Protein AF-A0AA50DNA5-F1 (afdb_monomer)

Foldseek 3Di:
DPPFAKAALVLFPDDLVSVVLVVPFDQPAAHPPPRDRHGIDTLLVVLVLLVLLCVVWKDQDPDDPCSQVDAAAQLVVQCVNRVHDSVSSVVSLVSNQVPPADPVRPGGPHDRSTGIDTPPVPVPDPRCSCVVVVVPD

Sequence (137 aa):
MNEDKYICHTCVGEEYIRNHIREKGKANRNCSYCNKRKKNVVLDEIAGMLHKMFMEHYEQPEDGPFYYDSGEPAEFIIQDELHVDEEPAKDLLNVMIDIYNDHYGTEIIYDESFHFTKSKRTVNSMGYAWEKMEESH

Organism: NCBI:txid3062598

pLDDT: mean 81.57, std 16.65, range [38.28, 96.88]

Mean predicted aligned error: 7.69 Å

Nearest PDB structures (foldseek):
  3w6k-assembly1_C  TM=5.460E-01  e=7.431E-01  Geobacillus stearothermophilus
  3w6k-assembly2_E  TM=5.417E-01  e=1.152E+00  Geobacillus stearothermophilus
  3w6j-assembly2_E  TM=3.981E-01  e=3.341E+00  Geobacillus stearothermophilus
  4zzl-assembly1_A  TM=3.143E-01  e=9.102E+00  Pseudomonas aeruginosa
  2nyx-assembly2_D  TM=3.605E-01  e=8.030E+00  Mycobacterium tuberculosis H37Rv

Solvent-accessible surface area (backbone atoms only — not comparable to full-atom values): 7926 Å² total; per-residue (Å²): 131,82,75,91,47,28,51,26,39,80,59,35,60,31,63,70,63,21,47,50,22,63,72,75,26,48,62,87,50,56,16,69,79,81,64,45,74,39,36,21,38,53,45,66,66,54,30,56,54,48,50,52,40,41,74,75,40,38,37,66,65,70,95,50,104,57,46,92,81,49,60,43,40,59,46,58,50,43,20,63,70,33,44,34,56,68,68,64,19,49,52,35,48,51,49,36,33,70,73,66,25,44,93,84,69,84,47,77,79,60,54,92,86,43,38,36,30,76,34,83,89,54,77,88,50,103,69,47,79,57,56,63,64,66,72,74,115

Secondary structure (DSSP, 8-state):
-----EEETTT---HHHHHHHHHH-BSSS--TTT---SSEEEHHHHHHHHHHHHHHHEEPPPS-TTGGGSSEEHHHHHHHHHT--HHHHHHHHHHH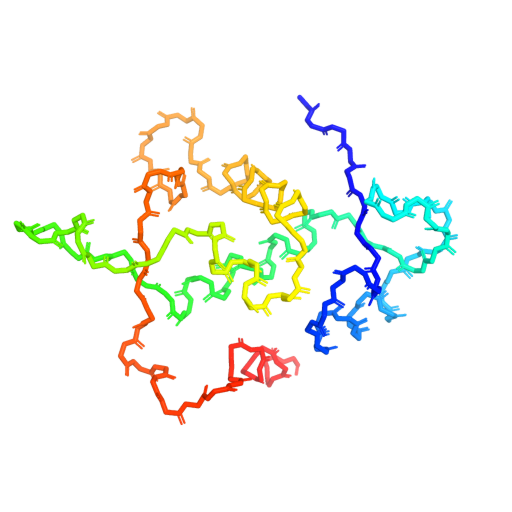HHHHS-TTSS-----TT-EEEE-TTSTT-TTHHHHHHHTT-

Structure (mmCIF, N/CA/C/O backbone):
data_AF-A0AA50DNA5-F1
#
_entry.id   AF-A0AA50DNA5-F1
#
loop_
_atom_site.group_PDB
_atom_site.id
_atom_site.type_symbol
_atom_site.label_atom_id
_atom_site.label_alt_id
_atom_site.label_comp_id
_atom_site.label_asym_id
_atom_site.label_entity_id
_atom_site.label_seq_id
_atom_site.pdbx_PDB_ins_code
_atom_site.Cartn_x
_atom_site.Cartn_y
_atom_site.Cartn_z
_atom_site.occupancy
_atom_site.B_iso_or_equiv
_atom_site.auth_seq_id
_atom_site.auth_comp_id
_atom_site.auth_asym_id
_atom_site.auth_atom_id
_atom_site.pdbx_PDB_model_num
ATOM 1 N N . MET A 1 1 ? -13.611 11.802 -6.266 1.00 44.03 1 MET A N 1
ATOM 2 C CA . MET A 1 1 ? -13.157 11.9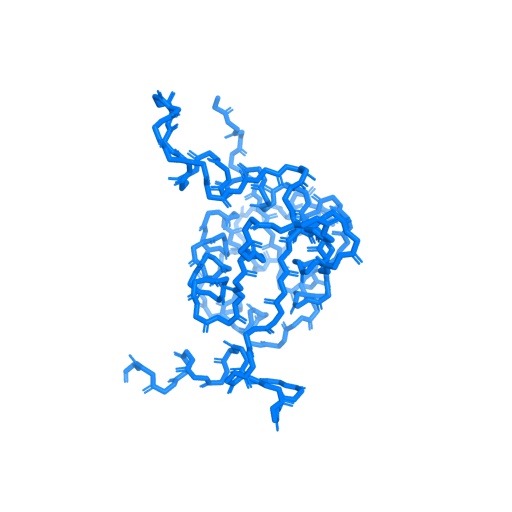70 -4.872 1.00 44.03 1 MET A CA 1
ATOM 3 C C . MET A 1 1 ? -13.299 10.610 -4.231 1.00 44.03 1 MET A C 1
ATOM 5 O O . MET A 1 1 ? -14.425 10.216 -3.952 1.00 44.03 1 MET A O 1
ATOM 9 N N . ASN A 1 2 ? -12.205 9.857 -4.143 1.00 54.59 2 ASN A N 1
ATOM 10 C CA . ASN A 1 2 ? -12.204 8.608 -3.393 1.00 54.59 2 ASN A CA 1
ATOM 11 C C . ASN A 1 2 ? -12.496 8.955 -1.926 1.00 54.59 2 ASN A C 1
ATOM 13 O O . ASN A 1 2 ? -11.910 9.891 -1.389 1.00 54.59 2 ASN A O 1
ATOM 17 N N . GLU A 1 3 ? -13.493 8.308 -1.323 1.00 68.88 3 GLU A N 1
ATOM 18 C CA . GLU A 1 3 ? -13.772 8.478 0.105 1.00 68.88 3 GLU A CA 1
ATOM 19 C C . GLU A 1 3 ? -12.513 8.122 0.902 1.00 68.88 3 GLU A C 1
ATOM 21 O O . GLU A 1 3 ? -11.862 7.128 0.581 1.00 68.88 3 GLU A O 1
ATOM 26 N N . ASP A 1 4 ? -12.179 8.904 1.936 1.00 83.81 4 ASP A N 1
ATOM 27 C CA . ASP A 1 4 ? -11.023 8.625 2.794 1.00 83.81 4 ASP A CA 1
ATOM 28 C C . ASP A 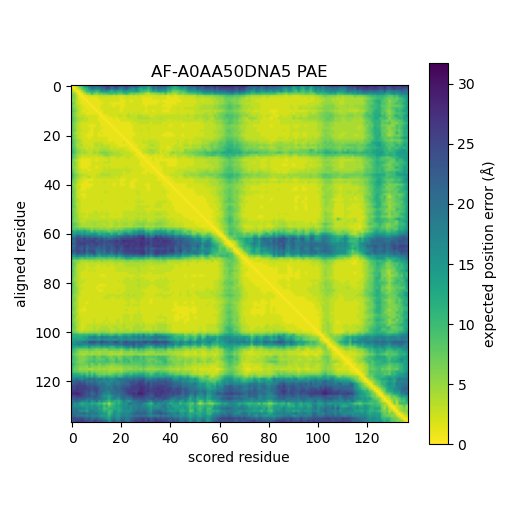1 4 ? -11.142 7.207 3.379 1.00 83.81 4 ASP A C 1
ATOM 30 O O . ASP A 1 4 ? -11.911 6.960 4.319 1.00 83.81 4 ASP A O 1
ATOM 34 N N . LYS A 1 5 ? -10.380 6.260 2.827 1.00 93.44 5 LYS A N 1
ATOM 35 C CA . LYS A 1 5 ? -10.284 4.894 3.341 1.00 93.44 5 LYS A CA 1
ATOM 36 C C . LYS A 1 5 ? -9.218 4.825 4.431 1.00 93.44 5 LYS A C 1
ATOM 38 O O . LYS A 1 5 ? -8.216 5.540 4.401 1.00 93.44 5 LYS A O 1
ATOM 43 N N . TYR A 1 6 ? -9.445 3.955 5.413 1.00 95.25 6 TYR A N 1
ATOM 44 C CA . TYR A 1 6 ? -8.587 3.825 6.589 1.00 95.25 6 TYR A CA 1
ATOM 45 C C . TYR A 1 6 ? -8.096 2.395 6.766 1.00 95.25 6 TYR A C 1
ATOM 47 O O . TYR A 1 6 ? -8.897 1.458 6.828 1.00 95.25 6 TYR A O 1
ATOM 55 N N . ILE A 1 7 ? -6.788 2.233 6.962 1.00 95.81 7 ILE A N 1
ATOM 56 C CA . ILE A 1 7 ? -6.155 0.938 7.226 1.00 95.81 7 ILE A CA 1
ATOM 57 C C . ILE A 1 7 ? -5.611 0.875 8.651 1.00 95.81 7 ILE A C 1
ATOM 59 O O . ILE A 1 7 ? -5.014 1.819 9.171 1.00 95.81 7 ILE A O 1
ATOM 63 N N . CYS A 1 8 ? -5.858 -0.245 9.330 1.00 96.88 8 CYS A N 1
ATOM 64 C CA . CYS A 1 8 ? -5.418 -0.447 10.706 1.00 96.88 8 CYS A CA 1
ATOM 65 C C . CYS A 1 8 ? -4.154 -1.297 10.802 1.00 96.88 8 CYS A C 1
ATOM 67 O O . CYS A 1 8 ? -3.888 -2.149 9.957 1.00 96.88 8 CYS A O 1
ATOM 69 N N . HIS A 1 9 ? -3.462 -1.166 11.931 1.00 94.69 9 HIS A N 1
ATOM 70 C CA . HIS A 1 9 ? -2.205 -1.864 12.212 1.00 94.69 9 HIS A CA 1
ATOM 71 C C . HIS A 1 9 ? -2.292 -3.408 12.204 1.00 94.69 9 HIS A C 1
ATOM 73 O O . HIS A 1 9 ? -1.272 -4.077 12.318 1.00 94.69 9 HIS A O 1
ATOM 79 N N . THR A 1 10 ? -3.491 -4.006 12.177 1.00 94.81 10 THR A N 1
ATOM 80 C CA . THR A 1 10 ? -3.643 -5.472 12.058 1.00 94.81 10 THR A CA 1
ATOM 81 C C . THR A 1 10 ? -3.952 -5.950 10.652 1.00 94.81 10 THR A C 1
ATOM 83 O O . THR A 1 10 ? -3.859 -7.144 10.424 1.00 94.81 10 THR A O 1
ATOM 86 N N . CYS A 1 11 ? -4.405 -5.058 9.770 1.00 95.19 11 CYS A N 1
ATOM 87 C CA . CYS A 1 11 ? -4.578 -5.386 8.356 1.00 95.19 11 CYS A CA 1
ATOM 88 C C . CYS A 1 11 ? -3.235 -5.350 7.625 1.00 95.19 11 CYS A C 1
ATOM 90 O O . CYS A 1 11 ? -3.097 -6.017 6.617 1.00 95.19 11 CYS A O 1
ATOM 92 N N . VAL A 1 12 ? -2.265 -4.602 8.159 1.00 93.25 12 VAL A N 1
ATOM 93 C CA . VAL A 1 12 ? -0.884 -4.583 7.678 1.00 93.25 12 VAL A CA 1
ATOM 94 C C . VAL A 1 12 ? -0.061 -5.611 8.445 1.00 93.25 12 VAL A C 1
ATOM 96 O O . VAL A 1 12 ? -0.065 -5.623 9.688 1.00 93.25 12 VAL A O 1
ATOM 99 N N . GLY A 1 13 ? 0.597 -6.505 7.711 1.00 90.44 13 GLY A N 1
ATOM 100 C CA . GLY A 1 13 ? 1.457 -7.551 8.252 1.00 90.44 13 GLY A CA 1
ATOM 101 C C . GLY A 1 13 ? 2.876 -7.068 8.552 1.00 90.44 13 GLY A C 1
ATOM 102 O O . GLY A 1 13 ? 3.439 -7.494 9.562 1.00 90.44 13 GLY A O 1
ATOM 103 N N . GLU A 1 14 ? 3.390 -6.146 7.736 1.00 90.19 14 GLU A N 1
ATOM 104 C CA . GLU A 1 14 ? 4.716 -5.533 7.873 1.00 90.19 14 GLU A CA 1
ATOM 105 C C . GLU A 1 14 ? 4.848 -4.762 9.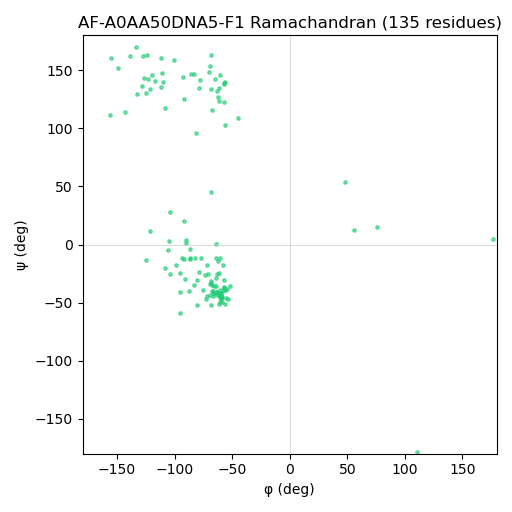211 1.00 90.19 14 GLU A C 1
ATOM 107 O O . GLU A 1 14 ? 3.929 -4.059 9.648 1.00 90.19 14 GLU A O 1
ATOM 112 N N . GLU A 1 15 ? 5.974 -4.964 9.907 1.00 89.75 15 GLU A N 1
ATOM 113 C CA 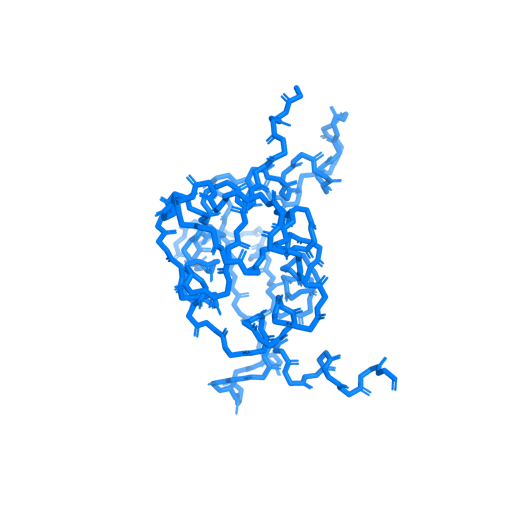. GLU A 1 15 ? 6.231 -4.482 11.264 1.00 89.75 15 GLU A CA 1
ATOM 114 C C . GLU A 1 15 ? 6.486 -2.972 11.371 1.00 89.75 15 GLU A C 1
ATOM 116 O O . GLU A 1 15 ? 5.876 -2.328 12.232 1.00 89.75 15 GLU A O 1
ATOM 121 N N . TYR A 1 16 ? 7.339 -2.407 10.520 1.00 87.69 16 TYR A N 1
ATOM 122 C CA . TYR A 1 16 ? 7.614 -0.971 10.455 1.00 87.69 16 TYR A CA 1
ATOM 123 C C . TYR A 1 16 ? 6.329 -0.163 10.239 1.00 87.69 16 TYR A C 1
ATOM 125 O O . TYR A 1 16 ? 5.989 0.720 11.035 1.00 87.69 16 TYR A O 1
ATOM 133 N N . ILE A 1 17 ? 5.529 -0.527 9.237 1.00 91.38 17 ILE A N 1
ATOM 134 C CA . ILE A 1 17 ? 4.267 0.156 8.928 1.00 91.38 17 ILE A CA 1
ATOM 135 C C . ILE A 1 17 ? 3.255 -0.046 10.053 1.00 91.38 17 ILE A C 1
ATOM 137 O O . ILE A 1 17 ? 2.561 0.887 10.471 1.00 91.38 17 ILE A O 1
ATOM 141 N N . ARG A 1 18 ? 3.186 -1.252 10.618 1.00 93.06 18 ARG A N 1
ATOM 142 C CA . ARG A 1 18 ? 2.344 -1.527 11.786 1.00 93.06 18 ARG A CA 1
ATOM 143 C C . ARG A 1 18 ? 2.726 -0.656 12.983 1.00 93.06 18 ARG A C 1
ATOM 145 O O . ARG A 1 18 ? 1.821 -0.187 13.682 1.00 93.06 18 ARG A O 1
ATOM 152 N N . ASN A 1 19 ? 4.014 -0.453 13.243 1.00 91.88 19 ASN A N 1
ATOM 153 C CA . ASN A 1 19 ? 4.503 0.390 14.334 1.00 91.88 19 ASN A CA 1
ATOM 154 C C . ASN A 1 19 ? 4.203 1.866 14.064 1.00 91.88 19 ASN A C 1
ATOM 156 O O . ASN A 1 19 ? 3.610 2.519 14.925 1.00 91.88 19 ASN A O 1
ATOM 160 N N . HIS A 1 20 ? 4.421 2.344 12.840 1.00 91.75 20 HIS A N 1
ATOM 161 C CA . HIS A 1 20 ? 4.020 3.688 12.417 1.00 91.75 20 HIS A CA 1
ATOM 162 C C . HIS A 1 20 ? 2.516 3.945 12.642 1.00 91.75 20 HIS A C 1
ATOM 164 O O . HIS A 1 20 ? 2.138 4.942 13.264 1.00 91.75 20 HIS A O 1
ATOM 170 N N . ILE A 1 21 ? 1.635 3.004 12.270 1.00 94.69 21 ILE A N 1
ATOM 171 C CA . ILE A 1 21 ? 0.183 3.113 12.531 1.00 94.69 21 ILE A CA 1
ATOM 172 C C . ILE A 1 21 ? -0.128 3.079 14.037 1.00 94.69 21 ILE A C 1
ATOM 174 O O . ILE A 1 21 ? -1.062 3.739 14.503 1.00 94.69 21 ILE A O 1
ATOM 178 N N . ARG A 1 22 ? 0.616 2.309 14.838 1.00 94.12 22 ARG A N 1
ATOM 179 C CA . ARG A 1 22 ? 0.435 2.282 16.301 1.00 94.12 22 ARG A CA 1
ATOM 180 C C . ARG A 1 22 ? 0.840 3.598 16.951 1.00 94.12 22 ARG A C 1
ATOM 182 O O . ARG A 1 22 ? 0.205 3.986 17.935 1.00 94.12 22 ARG A O 1
ATOM 189 N N . GLU A 1 23 ? 1.858 4.264 16.436 1.00 93.56 23 GLU A N 1
ATOM 190 C CA . GLU A 1 23 ? 2.367 5.518 16.983 1.00 93.56 23 GLU A CA 1
ATOM 191 C C . GLU A 1 23 ? 1.517 6.712 16.554 1.00 93.56 23 GLU A C 1
ATOM 193 O O . GLU A 1 23 ? 1.029 7.453 17.410 1.00 93.56 23 GLU A O 1
ATOM 198 N N . LYS A 1 24 ? 1.275 6.860 15.247 1.00 92.75 24 LYS A N 1
ATOM 199 C CA . LYS A 1 24 ? 0.618 8.040 14.662 1.00 92.75 24 LYS A CA 1
ATOM 200 C C . LYS A 1 24 ? -0.888 7.873 14.458 1.00 92.75 24 LYS A C 1
ATOM 202 O O . LYS A 1 24 ? -1.631 8.857 14.460 1.00 92.75 24 LYS A O 1
ATOM 207 N N . GLY A 1 25 ? -1.359 6.634 14.326 1.00 92.62 25 GLY A N 1
ATOM 208 C CA . GLY A 1 25 ? -2.753 6.331 14.022 1.00 92.62 25 GLY A CA 1
ATOM 209 C C . GLY A 1 25 ? -3.730 6.643 15.157 1.00 92.62 25 GLY A C 1
ATOM 210 O O . GLY A 1 25 ? -3.415 6.591 16.352 1.00 92.62 25 GLY A O 1
ATOM 211 N N . LYS A 1 26 ? -4.982 6.916 14.777 1.00 93.38 26 LYS A N 1
ATOM 212 C CA . LYS A 1 26 ? -6.087 7.245 15.692 1.00 93.38 26 LYS A CA 1
ATOM 213 C C . LYS A 1 26 ? -7.112 6.112 15.713 1.00 93.38 26 LYS A C 1
ATOM 215 O O . LYS A 1 26 ? -7.321 5.424 14.724 1.00 93.38 26 LYS A O 1
ATOM 220 N N . ALA A 1 27 ? -7.759 5.896 16.859 1.00 92.31 27 ALA A N 1
ATOM 221 C CA . ALA A 1 27 ? -8.781 4.852 17.042 1.00 92.31 27 ALA A CA 1
ATOM 222 C C . ALA A 1 27 ? -10.217 5.419 17.061 1.00 92.31 27 ALA A C 1
ATOM 224 O O . ALA A 1 27 ? -11.102 4.878 17.727 1.00 92.31 27 ALA A O 1
ATOM 225 N N . ASN A 1 28 ? -10.434 6.547 16.379 1.00 91.50 28 ASN A N 1
ATOM 226 C CA . ASN A 1 28 ? -11.716 7.258 16.314 1.00 91.50 28 ASN A CA 1
ATOM 227 C C . ASN A 1 28 ? -12.599 6.833 15.127 1.00 91.50 28 ASN A C 1
ATOM 229 O O . ASN A 1 28 ? -13.778 7.173 15.116 1.00 91.50 28 ASN A O 1
ATOM 233 N N . ARG A 1 29 ? -12.050 6.095 14.157 1.00 90.94 29 ARG A N 1
ATOM 234 C CA . ARG A 1 29 ? -12.758 5.560 12.983 1.00 90.94 29 ARG A CA 1
ATOM 235 C C . ARG A 1 29 ? -12.604 4.040 12.901 1.00 90.94 29 ARG A C 1
ATOM 237 O O . ARG A 1 29 ? -11.731 3.470 13.561 1.00 90.94 29 ARG A O 1
ATOM 244 N N . ASN A 1 30 ? -13.458 3.387 12.117 1.00 95.00 30 ASN A N 1
ATOM 245 C CA . ASN A 1 30 ? -13.321 1.964 11.808 1.00 95.00 30 ASN A CA 1
ATOM 246 C C . ASN A 1 30 ? -12.330 1.774 10.655 1.00 95.00 30 ASN A C 1
ATOM 248 O O . ASN A 1 30 ? -12.259 2.612 9.763 1.00 95.00 30 ASN A O 1
ATOM 252 N N . CYS A 1 31 ? -11.588 0.666 10.677 1.00 95.62 31 CYS A N 1
ATOM 253 C CA . CYS A 1 31 ? -10.827 0.220 9.511 1.00 95.62 31 CYS A CA 1
ATOM 254 C C . CYS A 1 31 ? -11.791 -0.100 8.364 1.00 95.62 31 CYS A C 1
ATOM 256 O O . CYS A 1 31 ? -12.740 -0.851 8.596 1.00 95.62 31 CYS A O 1
ATOM 258 N N . SER A 1 32 ? -11.521 0.391 7.157 1.00 95.62 32 SER A N 1
ATOM 259 C CA . SER A 1 32 ? -12.345 0.131 5.970 1.00 95.62 32 SER A CA 1
ATOM 260 C C . SER A 1 32 ? -12.372 -1.351 5.580 1.00 95.62 32 SER A C 1
ATOM 262 O O . SER A 1 32 ? -13.360 -1.811 5.028 1.00 95.62 32 SER A O 1
ATOM 264 N N . TYR A 1 33 ? -11.336 -2.113 5.947 1.00 95.25 33 TYR A N 1
ATOM 265 C CA . TYR A 1 33 ? -11.173 -3.514 5.537 1.00 95.25 33 TYR A CA 1
ATOM 266 C C . TYR A 1 33 ? -11.699 -4.499 6.581 1.00 95.25 33 TYR A C 1
ATOM 268 O O . TYR A 1 33 ? -12.625 -5.269 6.348 1.00 95.25 33 TYR A O 1
ATOM 276 N N . CYS A 1 34 ? -11.157 -4.457 7.803 1.00 95.56 34 CYS A N 1
ATOM 277 C CA . CYS A 1 34 ? -11.591 -5.393 8.845 1.00 95.56 34 CYS A CA 1
ATOM 278 C C . CYS A 1 34 ? -12.813 -4.915 9.642 1.00 95.56 34 CYS A C 1
ATOM 280 O O . CYS A 1 34 ? -13.256 -5.638 10.535 1.00 95.56 34 CYS A O 1
ATOM 282 N N . ASN A 1 35 ? -13.317 -3.699 9.391 1.00 94.81 35 ASN A N 1
ATOM 283 C CA . ASN A 1 35 ? -14.450 -3.072 10.090 1.00 94.81 35 ASN A CA 1
ATOM 284 C C . ASN A 1 35 ? -14.302 -2.960 11.622 1.00 94.81 35 ASN A C 1
ATOM 286 O O . ASN A 1 35 ? -15.255 -2.646 12.336 1.00 94.81 35 ASN A O 1
ATOM 290 N N . LYS A 1 36 ? -13.097 -3.184 12.161 1.00 94.62 36 LYS A N 1
ATOM 291 C CA . LYS A 1 36 ? -12.808 -3.088 13.599 1.00 94.62 36 LYS A CA 1
ATOM 292 C C . LYS A 1 36 ? -12.305 -1.694 13.956 1.00 94.62 36 LYS A C 1
ATOM 294 O O . LYS A 1 36 ? -11.520 -1.089 13.223 1.00 94.62 36 LYS A O 1
ATOM 299 N N . ARG A 1 37 ? -12.687 -1.223 15.145 1.00 93.94 37 ARG A N 1
ATOM 300 C CA . ARG A 1 37 ? -12.174 0.023 15.723 1.00 93.94 37 ARG A CA 1
ATOM 301 C C . ARG A 1 37 ? -10.822 -0.218 16.392 1.00 93.94 37 ARG A C 1
ATOM 303 O O . ARG A 1 37 ? -10.745 -0.675 17.529 1.00 93.94 37 ARG A O 1
ATOM 310 N N . LYS A 1 38 ? -9.754 0.067 15.656 1.00 94.62 38 LYS A N 1
ATOM 311 C CA . LYS A 1 38 ? -8.346 -0.028 16.079 1.00 94.62 38 LYS A CA 1
ATOM 312 C C . LYS A 1 38 ? -7.617 1.239 15.652 1.00 94.62 38 LYS A C 1
ATOM 314 O O . LYS A 1 38 ? -8.172 2.004 14.869 1.00 94.62 38 LYS A O 1
ATOM 319 N N . LYS A 1 39 ? -6.382 1.450 16.118 1.00 96.12 39 LYS A N 1
ATOM 320 C CA . LYS A 1 39 ? -5.543 2.524 15.567 1.00 96.12 39 LYS A CA 1
ATOM 321 C C . LYS A 1 39 ? -5.383 2.325 14.057 1.00 96.12 39 LYS A C 1
ATOM 323 O O . LYS A 1 39 ? -4.980 1.242 13.621 1.00 96.12 39 LYS A O 1
ATOM 328 N N . ASN A 1 40 ? -5.771 3.341 13.300 1.00 96.31 40 ASN A N 1
ATOM 329 C CA . ASN A 1 40 ? -5.711 3.383 11.848 1.00 96.31 40 ASN A CA 1
ATOM 330 C C . ASN A 1 40 ? -5.241 4.755 11.364 1.00 96.31 40 ASN A C 1
ATOM 332 O O . ASN A 1 40 ? -5.263 5.737 12.114 1.00 96.31 40 ASN A O 1
ATOM 336 N N . VAL A 1 41 ? -4.800 4.770 10.115 1.00 95.75 41 VAL A N 1
ATOM 337 C CA . VAL A 1 41 ? -4.388 5.951 9.353 1.00 95.75 41 VAL A CA 1
ATOM 338 C C . VAL A 1 41 ? -5.143 5.969 8.028 1.00 95.75 41 VAL A C 1
ATOM 340 O O . VAL A 1 41 ? -5.715 4.950 7.630 1.00 95.75 41 VAL A O 1
ATOM 343 N N . VAL A 1 42 ? -5.172 7.130 7.377 1.00 95.06 42 VAL A N 1
ATOM 344 C CA . VAL A 1 42 ? -5.688 7.260 6.008 1.00 95.06 42 VAL A CA 1
ATOM 345 C C . VAL A 1 42 ? -4.728 6.576 5.032 1.00 95.06 42 VAL A C 1
ATOM 347 O O . VAL A 1 42 ? -3.523 6.539 5.290 1.00 95.06 42 VAL A O 1
ATOM 350 N N . LEU A 1 43 ? -5.245 6.023 3.933 1.00 94.62 43 LEU A N 1
ATOM 351 C CA . LEU A 1 43 ? -4.410 5.348 2.934 1.00 94.62 43 LEU A CA 1
ATOM 352 C C . LEU A 1 43 ? -3.314 6.243 2.356 1.00 94.62 43 LEU A C 1
ATOM 354 O O . LEU A 1 43 ? -2.202 5.757 2.187 1.00 94.62 43 LEU A O 1
ATOM 358 N N . ASP A 1 44 ? -3.583 7.530 2.135 1.00 93.38 44 ASP A N 1
ATOM 359 C CA . ASP A 1 44 ? -2.627 8.513 1.603 1.00 93.38 44 ASP A CA 1
ATOM 360 C C . ASP A 1 44 ? -1.303 8.532 2.379 1.00 93.38 44 ASP A C 1
ATOM 362 O O . ASP A 1 44 ? -0.228 8.691 1.803 1.00 93.38 44 ASP A O 1
ATOM 366 N N . GLU A 1 45 ? -1.369 8.325 3.697 1.00 92.31 45 GLU A N 1
ATOM 367 C CA . GLU A 1 45 ? -0.185 8.289 4.553 1.00 92.31 45 GLU A CA 1
ATOM 368 C C . GLU A 1 45 ? 0.710 7.088 4.220 1.00 92.31 45 GLU A C 1
ATOM 370 O O . GLU A 1 45 ? 1.927 7.231 4.127 1.00 92.31 45 GLU A O 1
ATOM 375 N N . ILE A 1 46 ? 0.107 5.921 3.982 1.00 93.44 46 ILE A N 1
ATOM 376 C CA . ILE A 1 46 ? 0.827 4.703 3.589 1.00 93.44 46 ILE A CA 1
ATOM 377 C C . ILE A 1 46 ? 1.256 4.774 2.121 1.00 93.44 46 ILE A C 1
ATOM 379 O O . ILE A 1 46 ? 2.379 4.393 1.798 1.00 93.44 46 ILE A O 1
ATOM 383 N N . ALA A 1 47 ? 0.415 5.317 1.240 1.00 93.31 47 ALA A N 1
ATOM 384 C CA . ALA A 1 47 ? 0.728 5.521 -0.172 1.00 93.31 47 ALA A CA 1
ATOM 385 C C . ALA A 1 47 ? 1.984 6.385 -0.358 1.00 93.31 47 ALA A C 1
ATOM 387 O O . ALA A 1 47 ? 2.827 6.079 -1.199 1.00 93.31 47 ALA A O 1
ATOM 388 N N . GLY A 1 48 ? 2.169 7.416 0.473 1.00 91.69 48 GLY A N 1
ATOM 389 C CA . GLY A 1 48 ? 3.381 8.232 0.431 1.00 91.69 48 GLY A CA 1
ATOM 390 C C . GLY A 1 48 ? 4.648 7.507 0.885 1.00 91.69 48 GLY A C 1
ATOM 391 O O . GLY A 1 48 ? 5.733 7.784 0.374 1.00 91.69 48 GLY A O 1
ATOM 392 N N . MET A 1 49 ? 4.525 6.560 1.815 1.00 91.38 49 MET A N 1
ATOM 393 C CA . MET A 1 49 ? 5.633 5.694 2.231 1.00 91.38 49 MET A CA 1
ATOM 394 C C . MET A 1 49 ? 5.974 4.683 1.129 1.00 91.38 49 MET A C 1
ATOM 396 O O . MET A 1 49 ? 7.142 4.524 0.779 1.00 91.38 49 MET A O 1
ATOM 400 N N . LEU A 1 50 ? 4.951 4.070 0.525 1.00 91.88 50 LEU A N 1
ATOM 401 C CA . LEU A 1 50 ? 5.101 3.170 -0.617 1.00 91.88 50 LEU A CA 1
ATOM 402 C C . LEU A 1 50 ? 5.755 3.864 -1.806 1.00 91.88 50 LEU A C 1
ATOM 404 O O . LEU A 1 50 ? 6.692 3.318 -2.372 1.00 91.88 50 LEU A O 1
ATOM 408 N N . HIS A 1 51 ? 5.3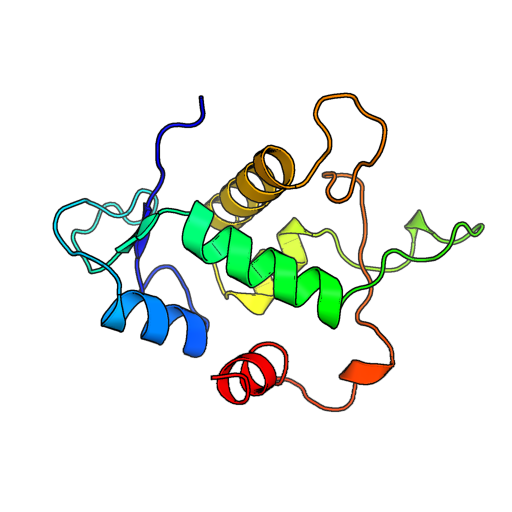26 5.074 -2.170 1.00 92.06 51 HIS A N 1
ATOM 409 C CA . HIS A 1 51 ? 5.919 5.767 -3.312 1.00 92.06 51 HIS A CA 1
ATOM 410 C C . HIS A 1 51 ? 7.421 5.996 -3.134 1.00 92.06 51 HIS A C 1
ATOM 412 O O . HIS A 1 51 ? 8.182 5.738 -4.060 1.00 92.06 51 HIS A O 1
ATOM 418 N N . LYS A 1 52 ? 7.874 6.388 -1.937 1.00 89.38 52 LYS A N 1
ATOM 419 C CA . LYS A 1 52 ? 9.314 6.487 -1.651 1.00 89.38 52 LYS A CA 1
ATOM 420 C C . LYS A 1 52 ? 10.020 5.144 -1.825 1.00 89.38 52 LYS A C 1
ATOM 422 O O . LYS A 1 52 ? 11.063 5.088 -2.463 1.00 89.38 52 LYS A O 1
ATOM 427 N N . MET A 1 53 ? 9.421 4.071 -1.311 1.00 88.38 53 MET A N 1
ATOM 428 C CA . MET A 1 53 ? 9.955 2.714 -1.422 1.00 88.38 53 MET A CA 1
ATOM 429 C C . MET A 1 53 ? 10.090 2.293 -2.895 1.00 88.38 53 MET A C 1
ATOM 431 O O . MET A 1 53 ? 11.149 1.810 -3.295 1.00 88.38 53 MET A O 1
ATOM 435 N N . PHE A 1 54 ? 9.077 2.562 -3.725 1.00 88.88 54 PHE A N 1
ATOM 436 C CA . PHE A 1 54 ? 9.139 2.320 -5.167 1.00 88.88 54 PHE A CA 1
ATOM 437 C C . PHE A 1 54 ? 10.264 3.125 -5.825 1.00 88.88 54 PHE A C 1
ATOM 439 O O . PHE A 1 54 ? 11.088 2.538 -6.514 1.00 88.88 54 PHE A O 1
ATOM 446 N N . MET A 1 55 ? 10.365 4.430 -5.560 1.00 86.69 55 MET A N 1
ATOM 447 C CA . MET A 1 55 ? 11.400 5.288 -6.158 1.00 86.69 55 MET A CA 1
ATOM 448 C C . MET A 1 55 ? 12.832 4.905 -5.750 1.00 86.69 55 MET A C 1
ATOM 450 O O . MET A 1 55 ? 13.776 5.150 -6.500 1.00 86.69 55 MET A O 1
ATOM 454 N N . GLU A 1 56 ? 13.016 4.336 -4.558 1.00 84.12 56 GLU A N 1
ATOM 455 C CA . GLU A 1 56 ? 14.336 3.974 -4.029 1.00 84.12 56 GLU A CA 1
ATOM 456 C C . GLU A 1 56 ? 14.768 2.547 -4.385 1.00 84.12 56 GLU A C 1
ATOM 458 O O . GLU A 1 56 ? 15.971 2.265 -4.472 1.00 84.12 56 GLU A O 1
ATOM 463 N N . HIS A 1 57 ? 13.812 1.632 -4.553 1.00 83.75 57 HIS A N 1
ATOM 464 C CA . HIS A 1 57 ? 14.092 0.196 -4.611 1.00 83.75 57 HIS A CA 1
ATOM 465 C C . HIS A 1 57 ? 13.570 -0.508 -5.850 1.00 83.75 57 HIS A C 1
ATOM 467 O O . HIS A 1 57 ? 14.003 -1.636 -6.103 1.00 83.75 57 HIS A O 1
ATOM 473 N N . TYR A 1 58 ? 12.700 0.132 -6.621 1.00 85.62 58 TYR A N 1
ATOM 474 C CA . TYR A 1 58 ? 12.090 -0.450 -7.801 1.00 85.62 58 TYR A CA 1
ATOM 475 C C . TYR A 1 58 ? 12.356 0.413 -9.026 1.00 85.62 58 TYR A C 1
ATOM 477 O O . TYR A 1 58 ? 12.378 1.638 -8.980 1.00 85.62 58 TYR A O 1
ATOM 485 N N . GLU A 1 59 ? 12.571 -0.256 -10.147 1.00 83.00 59 GLU A N 1
ATOM 486 C CA . GLU A 1 59 ? 12.770 0.377 -11.442 1.00 83.00 59 GLU A CA 1
ATOM 487 C C . GLU A 1 59 ? 11.804 -0.279 -12.428 1.00 83.00 59 GLU A C 1
ATOM 489 O O . GLU A 1 59 ? 11.633 -1.507 -12.430 1.00 83.00 59 GLU A O 1
ATOM 494 N N . GLN A 1 60 ? 11.158 0.539 -13.260 1.00 78.12 60 GLN A N 1
ATOM 495 C CA . GLN A 1 60 ? 10.481 0.014 -14.440 1.00 78.12 60 GLN A CA 1
ATOM 496 C C . GLN A 1 60 ? 11.563 -0.488 -15.408 1.00 78.12 60 GLN A C 1
ATOM 498 O O . GLN A 1 60 ? 12.567 0.209 -15.593 1.00 78.12 60 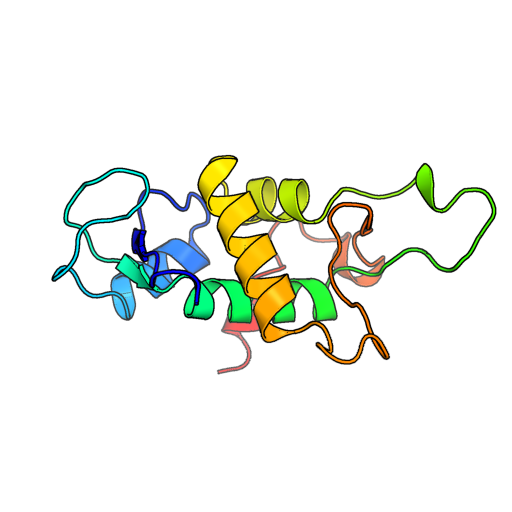GLN A O 1
ATOM 503 N N . PRO A 1 61 ? 11.418 -1.689 -15.993 1.00 67.56 61 PRO A N 1
ATOM 504 C CA . PRO A 1 61 ? 12.404 -2.186 -16.943 1.00 67.56 61 PRO A CA 1
ATOM 505 C C . PRO A 1 61 ? 12.580 -1.183 -18.100 1.00 67.56 61 PRO A C 1
ATOM 507 O O . PRO A 1 61 ? 11.619 -0.580 -18.551 1.00 67.56 61 PRO A O 1
ATOM 510 N N . GLU A 1 62 ? 13.796 -0.944 -18.591 1.00 60.69 62 GLU A N 1
ATOM 511 C CA . GLU A 1 62 ? 13.954 -0.076 -19.770 1.00 60.69 62 GLU A CA 1
ATOM 512 C C . GLU A 1 62 ? 13.301 -0.728 -21.002 1.00 60.69 62 GLU A C 1
ATOM 514 O O . GLU A 1 62 ? 13.377 -1.951 -21.171 1.00 60.69 62 GLU A O 1
ATOM 519 N N . ASP A 1 63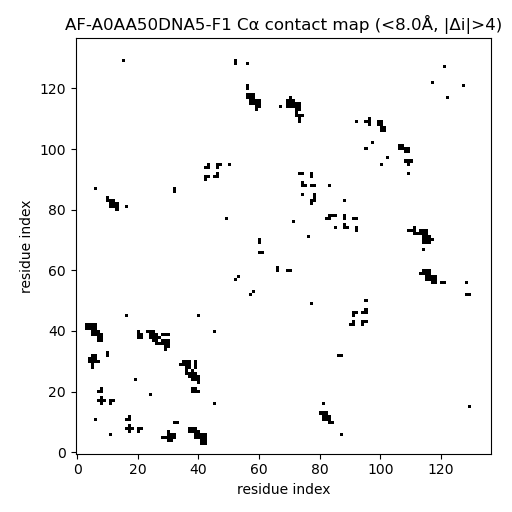 ? 12.674 0.090 -21.858 1.00 52.12 63 ASP A N 1
ATOM 520 C CA . ASP A 1 63 ? 12.012 -0.329 -23.099 1.00 52.12 63 ASP A CA 1
ATOM 521 C C . ASP A 1 63 ? 12.880 -1.318 -23.894 1.00 52.12 63 ASP A C 1
ATOM 523 O O . ASP A 1 63 ? 13.907 -0.980 -24.490 1.00 52.12 63 ASP A O 1
ATOM 527 N N . GLY A 1 64 ? 12.448 -2.575 -23.916 1.00 50.91 64 GLY A N 1
ATOM 528 C CA . GLY A 1 64 ? 13.140 -3.664 -24.584 1.00 50.91 64 GLY A CA 1
ATOM 529 C C . GLY A 1 64 ? 12.172 -4.785 -24.955 1.00 50.91 64 GLY A C 1
ATOM 530 O O . GLY A 1 64 ? 11.097 -4.901 -24.371 1.00 50.91 64 GLY A O 1
ATOM 531 N N . PRO A 1 65 ? 12.528 -5.663 -25.907 1.00 49.03 65 PRO A N 1
ATOM 532 C CA . PRO A 1 65 ? 11.630 -6.695 -26.443 1.00 49.03 65 PRO A CA 1
ATOM 533 C C . PRO A 1 65 ? 11.167 -7.761 -25.425 1.00 49.03 65 PRO A C 1
ATOM 535 O O . PRO A 1 65 ? 10.405 -8.648 -25.794 1.00 49.03 65 PRO A O 1
ATOM 538 N N . PHE A 1 66 ? 11.600 -7.671 -24.163 1.00 51.62 66 PHE A N 1
ATOM 539 C CA . PHE A 1 66 ? 11.241 -8.556 -23.047 1.00 51.62 66 PHE A CA 1
ATOM 540 C C . PHE A 1 66 ? 10.599 -7.800 -21.863 1.00 51.62 66 PHE A C 1
ATOM 542 O O . PHE A 1 66 ? 10.448 -8.363 -20.782 1.00 51.62 66 PHE A O 1
ATOM 549 N N . TYR A 1 67 ? 10.226 -6.529 -22.060 1.00 52.09 67 TYR A N 1
ATOM 550 C CA . TYR A 1 67 ? 9.704 -5.624 -21.026 1.00 52.09 67 TYR A CA 1
ATOM 551 C C . TYR A 1 67 ? 8.456 -6.173 -20.311 1.00 52.09 67 TYR A C 1
ATOM 553 O O . TYR A 1 67 ? 8.340 -6.050 -19.100 1.00 52.09 67 TYR A O 1
ATOM 561 N N . TYR A 1 68 ? 7.572 -6.865 -21.035 1.00 51.28 68 TYR A N 1
ATOM 562 C CA . TYR A 1 68 ? 6.332 -7.423 -20.477 1.00 51.28 68 TYR A CA 1
ATOM 563 C C . TYR A 1 68 ? 6.500 -8.767 -19.750 1.00 51.28 68 TYR A C 1
ATOM 565 O O . TYR A 1 68 ? 5.570 -9.209 -19.088 1.00 51.28 68 TYR A O 1
ATOM 573 N N . ASP A 1 69 ? 7.659 -9.422 -19.881 1.00 56.28 69 ASP A N 1
ATOM 574 C CA . ASP A 1 69 ? 7.920 -10.764 -19.327 1.00 56.28 69 ASP A CA 1
ATOM 575 C C . ASP A 1 69 ? 8.822 -10.721 -18.079 1.00 56.28 69 ASP A C 1
ATOM 577 O O . ASP A 1 69 ? 9.211 -11.761 -17.543 1.00 56.28 69 ASP A O 1
ATOM 581 N N . SER A 1 70 ? 9.198 -9.523 -17.616 1.00 69.50 70 SER A N 1
ATOM 582 C CA . SER A 1 70 ? 10.085 -9.349 -16.466 1.00 69.50 70 SER A CA 1
ATOM 583 C C . SER A 1 70 ? 9.559 -8.308 -15.481 1.00 69.50 70 SER A C 1
ATOM 585 O O . SER A 1 70 ? 9.239 -7.186 -15.855 1.00 69.50 70 SER A O 1
ATOM 587 N N . GLY A 1 71 ? 9.500 -8.694 -14.205 1.00 79.38 71 GLY A N 1
ATOM 588 C CA . GLY A 1 71 ? 9.003 -7.861 -13.110 1.00 79.38 71 GLY A CA 1
ATOM 589 C C . GLY A 1 71 ? 7.672 -8.338 -12.542 1.00 79.38 71 GLY A C 1
ATOM 590 O O . GLY A 1 71 ? 7.126 -9.360 -12.952 1.00 79.38 71 GLY A O 1
ATOM 591 N N . GLU A 1 72 ? 7.178 -7.592 -11.563 1.00 87.44 72 GLU A N 1
ATOM 592 C CA . GLU A 1 72 ? 5.944 -7.881 -10.838 1.00 87.44 72 GLU A CA 1
ATOM 593 C C . GLU A 1 72 ? 5.017 -6.658 -10.888 1.00 87.44 72 GLU A C 1
ATOM 595 O O . GLU A 1 72 ? 5.507 -5.522 -10.846 1.00 87.44 72 GLU A O 1
ATOM 600 N N . PRO A 1 73 ? 3.689 -6.845 -10.991 1.00 89.94 73 PRO A N 1
ATOM 601 C CA . PRO A 1 73 ? 2.754 -5.728 -10.941 1.00 89.94 73 PRO A CA 1
ATOM 602 C C . PRO A 1 73 ? 2.859 -4.978 -9.610 1.00 89.94 73 PRO A C 1
ATOM 604 O O . PRO A 1 73 ? 3.040 -5.594 -8.555 1.00 89.94 73 PRO A O 1
ATOM 607 N N . ALA A 1 74 ? 2.667 -3.656 -9.638 1.00 90.69 74 ALA A N 1
ATOM 608 C CA . ALA A 1 74 ? 2.747 -2.820 -8.434 1.00 90.69 74 ALA A CA 1
ATOM 609 C C . ALA A 1 74 ? 1.817 -3.306 -7.310 1.00 90.69 74 ALA A C 1
ATOM 611 O O . ALA A 1 74 ? 2.202 -3.307 -6.145 1.00 90.69 74 ALA A O 1
ATOM 612 N N . GLU A 1 75 ? 0.617 -3.776 -7.658 1.00 93.00 75 GLU A N 1
ATOM 613 C CA . GLU A 1 75 ? -0.336 -4.333 -6.696 1.00 93.00 75 GLU A CA 1
ATOM 614 C C . GLU A 1 75 ? 0.242 -5.534 -5.929 1.00 93.00 75 GLU A C 1
ATOM 616 O O . GLU A 1 75 ? 0.122 -5.599 -4.707 1.00 93.00 75 GLU A O 1
ATOM 621 N N . PHE A 1 76 ? 0.895 -6.466 -6.628 1.00 91.50 76 PHE A N 1
ATOM 622 C CA . PHE A 1 76 ? 1.489 -7.659 -6.020 1.00 91.50 76 PHE A CA 1
ATOM 623 C C . PHE A 1 76 ? 2.668 -7.296 -5.121 1.00 91.50 76 PHE A C 1
ATOM 625 O O . PHE A 1 76 ? 2.783 -7.823 -4.017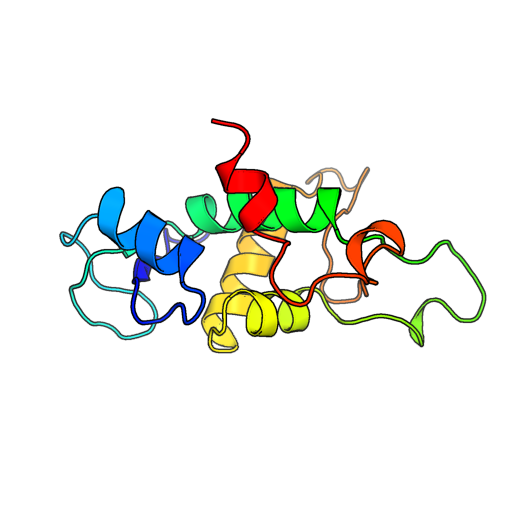 1.00 91.50 76 PHE A O 1
ATOM 632 N N . ILE A 1 77 ? 3.486 -6.335 -5.551 1.00 91.88 77 ILE A N 1
ATOM 633 C CA . ILE A 1 77 ? 4.580 -5.798 -4.738 1.00 91.88 77 ILE A CA 1
ATOM 634 C C . ILE A 1 77 ? 4.036 -5.180 -3.446 1.00 91.88 77 ILE A C 1
ATOM 636 O O . ILE A 1 77 ? 4.572 -5.430 -2.372 1.00 91.88 77 ILE A O 1
ATOM 640 N N . ILE A 1 78 ? 2.950 -4.406 -3.519 1.00 93.12 78 ILE A N 1
ATOM 641 C CA . ILE A 1 78 ? 2.319 -3.812 -2.332 1.00 93.12 78 ILE A CA 1
ATOM 642 C C . ILE A 1 78 ? 1.779 -4.903 -1.397 1.00 93.12 78 ILE A C 1
ATOM 644 O O . ILE A 1 78 ? 1.948 -4.789 -0.181 1.00 93.12 78 ILE A O 1
ATOM 648 N N . GLN A 1 79 ? 1.149 -5.952 -1.938 1.00 94.00 79 GLN A N 1
ATOM 649 C CA . GLN A 1 79 ? 0.667 -7.088 -1.143 1.00 94.00 79 GLN A CA 1
ATOM 650 C C . GLN A 1 79 ? 1.805 -7.779 -0.395 1.00 94.00 79 GLN A C 1
ATOM 652 O O . GLN A 1 79 ? 1.663 -8.022 0.802 1.00 94.00 79 GLN A O 1
ATOM 657 N N . ASP A 1 80 ? 2.918 -8.059 -1.074 1.00 91.38 80 ASP A N 1
ATOM 658 C CA . ASP A 1 80 ? 4.074 -8.744 -0.491 1.00 91.38 80 ASP A CA 1
ATOM 659 C C . ASP A 1 80 ? 4.784 -7.860 0.545 1.00 91.38 80 ASP A C 1
ATOM 661 O O . ASP A 1 80 ? 4.913 -8.240 1.707 1.00 91.38 80 ASP A O 1
ATOM 665 N N . GLU A 1 81 ? 5.136 -6.627 0.176 1.00 90.31 81 GLU A N 1
ATOM 666 C CA . GLU A 1 81 ? 5.916 -5.728 1.035 1.00 90.31 81 GLU A CA 1
ATOM 667 C C . GLU A 1 81 ? 5.130 -5.260 2.269 1.00 90.31 81 GLU A C 1
ATOM 669 O O . GLU A 1 81 ? 5.716 -5.068 3.333 1.00 90.31 81 GLU A O 1
ATOM 674 N N . LEU A 1 82 ? 3.805 -5.085 2.173 1.00 91.62 82 LEU A N 1
ATOM 675 C CA . LEU A 1 82 ? 2.971 -4.726 3.329 1.00 91.62 82 LEU A CA 1
ATOM 676 C C . LEU A 1 82 ? 2.346 -5.933 4.034 1.00 91.62 82 LEU A C 1
ATOM 678 O O . LEU A 1 82 ? 1.802 -5.775 5.137 1.00 91.62 82 LEU A O 1
ATOM 682 N N . HIS A 1 83 ? 2.408 -7.122 3.428 1.00 92.94 83 HIS A N 1
ATOM 683 C CA . HIS A 1 83 ? 1.673 -8.313 3.853 1.00 92.94 83 HIS A CA 1
ATOM 684 C C . HIS A 1 83 ? 0.186 -7.990 4.110 1.00 92.94 83 HIS A C 1
ATOM 686 O O . HIS A 1 83 ? -0.329 -8.188 5.218 1.00 92.94 83 HIS A O 1
ATOM 692 N N . VAL A 1 84 ? -0.471 -7.401 3.108 1.00 93.88 84 VAL A N 1
ATOM 693 C CA . VAL A 1 84 ? -1.891 -7.001 3.129 1.00 93.88 84 VAL A CA 1
ATOM 694 C C . VAL A 1 84 ? -2.706 -7.854 2.162 1.00 93.88 84 VAL A C 1
ATOM 696 O O . VAL A 1 84 ? -2.164 -8.444 1.233 1.00 93.88 84 VAL A O 1
ATOM 699 N N . ASP A 1 85 ? -4.022 -7.882 2.365 1.00 95.00 85 ASP A N 1
ATOM 700 C CA . ASP A 1 85 ? -4.943 -8.492 1.407 1.00 95.00 85 ASP A CA 1
ATOM 701 C C . ASP A 1 85 ? -5.011 -7.680 0.090 1.00 95.00 85 ASP A C 1
ATOM 703 O O . ASP A 1 85 ? -4.662 -6.495 0.042 1.00 95.00 85 ASP A O 1
ATOM 707 N N . GLU A 1 86 ? -5.536 -8.311 -0.963 1.00 93.31 86 GLU A N 1
ATOM 708 C CA . GLU A 1 86 ? -5.690 -7.751 -2.317 1.00 93.31 86 GLU A CA 1
ATOM 709 C C . GLU A 1 86 ? -6.440 -6.407 -2.339 1.00 93.31 86 GLU A C 1
ATOM 711 O O . GLU A 1 86 ? -5.998 -5.444 -2.960 1.00 93.31 86 GLU A O 1
ATOM 716 N N . GLU A 1 87 ? -7.568 -6.309 -1.627 1.00 94.50 87 GLU A N 1
ATOM 717 C CA . GLU A 1 87 ? -8.406 -5.103 -1.613 1.00 94.50 87 GLU A CA 1
ATOM 718 C C . GLU A 1 87 ? -7.656 -3.862 -1.068 1.00 94.50 87 GLU A C 1
ATOM 720 O O . GLU A 1 87 ? -7.624 -2.842 -1.763 1.00 94.50 87 GLU A O 1
ATOM 725 N N . PRO A 1 88 ? -6.995 -3.912 0.111 1.00 94.38 88 PRO A N 1
ATOM 726 C CA . PRO A 1 88 ? -6.122 -2.829 0.556 1.00 94.38 88 PRO A CA 1
ATOM 727 C C . PRO A 1 88 ? -5.000 -2.477 -0.423 1.00 94.38 88 PRO A C 1
ATOM 729 O O . PRO A 1 88 ? -4.689 -1.297 -0.570 1.00 94.38 88 PRO A O 1
ATOM 732 N N . ALA A 1 89 ? -4.385 -3.465 -1.079 1.00 94.94 89 ALA A N 1
ATOM 733 C CA . ALA A 1 89 ? -3.300 -3.211 -2.023 1.00 94.94 89 ALA A CA 1
ATOM 734 C C . ALA A 1 89 ? -3.780 -2.463 -3.271 1.00 94.94 89 ALA A C 1
ATOM 736 O O . ALA A 1 89 ? -3.161 -1.476 -3.666 1.00 94.94 89 ALA A O 1
ATOM 737 N N . LYS A 1 90 ? -4.919 -2.873 -3.841 1.00 93.75 90 LYS A N 1
ATOM 738 C CA . LYS A 1 90 ? -5.563 -2.176 -4.964 1.00 93.75 90 LYS A CA 1
ATOM 739 C C . LYS A 1 90 ? -5.936 -0.750 -4.609 1.00 93.75 90 LYS A C 1
ATOM 741 O O . LYS A 1 90 ? -5.681 0.171 -5.377 1.00 93.75 90 LYS A O 1
ATOM 746 N N . ASP A 1 91 ? -6.519 -0.552 -3.432 1.00 94.94 91 ASP A N 1
ATOM 747 C CA . ASP A 1 91 ? -6.869 0.786 -2.969 1.00 94.94 91 ASP A CA 1
ATOM 748 C C . ASP A 1 91 ? -5.635 1.673 -2.779 1.00 94.94 91 ASP A C 1
ATOM 750 O O . ASP A 1 91 ? -5.661 2.839 -3.162 1.00 94.94 91 ASP A O 1
ATOM 754 N N . LEU A 1 92 ? -4.547 1.132 -2.225 1.00 94.62 92 LEU A N 1
ATOM 755 C CA . LEU A 1 92 ? -3.284 1.856 -2.088 1.00 94.62 92 LEU A CA 1
ATOM 756 C C . LEU A 1 92 ? -2.689 2.217 -3.449 1.00 94.62 92 LEU A C 1
ATOM 758 O O . LEU A 1 92 ? -2.269 3.358 -3.629 1.00 94.62 92 LEU A O 1
ATOM 762 N N . LEU A 1 93 ? -2.706 1.293 -4.412 1.00 93.56 93 LEU A N 1
ATOM 763 C CA . LEU A 1 93 ? -2.264 1.566 -5.777 1.00 93.56 93 LEU A CA 1
ATOM 764 C C . LEU A 1 93 ? -3.108 2.670 -6.426 1.00 93.56 93 LEU A C 1
ATOM 766 O O . LEU A 1 93 ? -2.548 3.601 -6.993 1.00 93.56 93 LEU A O 1
ATOM 770 N N . ASN A 1 94 ? -4.433 2.623 -6.283 1.00 92.62 94 ASN A N 1
ATOM 771 C CA . ASN A 1 94 ? -5.327 3.664 -6.797 1.00 92.62 94 ASN A CA 1
ATOM 772 C C . ASN A 1 94 ? -5.036 5.034 -6.178 1.00 92.62 94 ASN A C 1
ATOM 774 O O . ASN A 1 94 ? -5.000 6.035 -6.886 1.00 92.62 94 ASN A O 1
ATOM 778 N N . VAL A 1 95 ? -4.770 5.083 -4.871 1.00 93.19 95 VAL A N 1
ATOM 779 C CA . VAL A 1 95 ? -4.347 6.319 -4.197 1.00 93.19 95 VAL A CA 1
ATOM 780 C C . VAL A 1 95 ? -3.002 6.803 -4.744 1.00 93.19 95 VAL A C 1
ATOM 782 O O . VAL A 1 95 ? -2.824 7.996 -4.969 1.00 93.19 95 VAL A O 1
ATOM 785 N N . MET A 1 96 ? -2.053 5.902 -5.005 1.00 92.00 96 MET A N 1
ATOM 786 C CA . MET A 1 96 ? -0.765 6.267 -5.600 1.00 92.00 96 MET A CA 1
ATOM 787 C C . MET A 1 96 ? -0.918 6.793 -7.033 1.00 92.00 96 MET A C 1
ATOM 789 O O . MET A 1 96 ? -0.287 7.790 -7.371 1.00 92.00 96 MET A O 1
ATOM 793 N N . ILE A 1 97 ? -1.774 6.175 -7.850 1.00 91.31 97 ILE A N 1
ATOM 794 C CA . ILE A 1 97 ? -2.138 6.646 -9.194 1.00 91.31 97 ILE A CA 1
ATOM 795 C C . ILE A 1 97 ? -2.742 8.051 -9.104 1.00 91.31 97 ILE A C 1
ATOM 797 O O . ILE A 1 97 ? -2.287 8.953 -9.801 1.00 91.31 97 ILE A O 1
ATOM 801 N N . ASP A 1 98 ? -3.714 8.255 -8.214 1.00 89.75 98 ASP A N 1
ATOM 802 C CA . ASP A 1 98 ? -4.396 9.540 -8.042 1.00 89.75 98 ASP A CA 1
ATOM 803 C C . ASP A 1 98 ? -3.455 10.656 -7.560 1.00 89.75 98 ASP A C 1
ATOM 805 O O . ASP A 1 98 ? -3.642 11.809 -7.934 1.00 89.75 98 ASP A O 1
ATOM 809 N N . ILE A 1 99 ? -2.471 10.346 -6.710 1.00 90.06 99 ILE A N 1
ATOM 810 C CA . ILE A 1 99 ? -1.579 11.352 -6.111 1.00 90.06 99 ILE A CA 1
ATOM 811 C C . ILE A 1 99 ? -0.356 11.642 -6.990 1.00 90.06 99 ILE A C 1
ATOM 813 O O . ILE A 1 99 ? 0.083 12.793 -7.055 1.00 90.06 99 ILE A O 1
ATOM 817 N N . TYR A 1 100 ? 0.236 10.614 -7.602 1.00 89.94 100 TYR A N 1
ATOM 818 C CA . TYR A 1 100 ? 1.571 10.703 -8.203 1.00 89.94 100 TYR A CA 1
ATOM 819 C C . TYR A 1 100 ? 1.584 10.691 -9.726 1.00 89.94 100 TYR A C 1
ATOM 821 O O . TYR A 1 100 ? 2.569 11.151 -10.302 1.00 89.94 100 TYR A O 1
ATOM 829 N N . ASN A 1 101 ? 0.534 10.206 -10.392 1.00 88.25 101 ASN A N 1
ATOM 830 C CA . ASN A 1 101 ? 0.468 10.354 -11.841 1.00 88.25 101 ASN A CA 1
ATOM 831 C C . ASN A 1 101 ? 0.050 11.773 -12.210 1.00 88.25 101 ASN A C 1
ATOM 833 O O . ASN A 1 101 ? -0.845 12.362 -11.600 1.00 88.25 101 ASN A O 1
ATOM 837 N N . ASP A 1 102 ? 0.650 12.301 -13.273 1.00 81.25 102 ASP A N 1
ATOM 838 C CA . ASP A 1 102 ? 0.190 13.554 -13.845 1.00 81.25 102 ASP A CA 1
ATOM 839 C C . ASP A 1 102 ? -1.203 13.354 -14.461 1.00 81.25 102 ASP A C 1
ATOM 841 O O . ASP A 1 102 ? -1.374 12.639 -15.450 1.00 81.25 102 ASP A O 1
ATOM 845 N N . HIS A 1 103 ? -2.211 14.032 -13.910 1.00 66.19 103 HIS A N 1
ATOM 846 C CA . HIS A 1 103 ? -3.573 14.017 -14.448 1.00 66.19 103 HIS A CA 1
ATOM 847 C C . HIS A 1 103 ? -3.672 14.592 -15.871 1.00 66.19 103 HIS A C 1
ATOM 849 O O . HIS A 1 103 ? -4.694 14.400 -16.535 1.00 66.19 103 HIS A O 1
ATOM 855 N N . TYR A 1 104 ? -2.637 15.291 -16.350 1.00 68.75 104 TYR A N 1
ATOM 856 C CA . TYR A 1 104 ? -2.537 15.766 -17.731 1.00 68.75 104 TYR A CA 1
ATOM 857 C C . TYR A 1 104 ? -1.851 14.761 -18.676 1.00 68.75 104 TYR A C 1
ATOM 859 O O . TYR A 1 104 ? -1.756 15.028 -19.874 1.00 68.75 104 TYR A O 1
ATOM 867 N N . GLY A 1 105 ? -1.452 13.586 -18.172 1.00 60.41 105 GLY A N 1
ATOM 868 C CA . GLY A 1 105 ? -0.976 12.451 -18.966 1.00 60.41 105 GLY A CA 1
ATOM 869 C C . GLY A 1 105 ? 0.441 12.601 -19.513 1.00 60.41 105 GLY A C 1
ATOM 870 O O . GLY A 1 105 ? 0.817 11.863 -20.422 1.00 60.41 105 GLY A O 1
ATOM 871 N N . THR A 1 106 ? 1.221 13.555 -19.001 1.00 67.38 106 THR A N 1
ATOM 872 C CA . THR A 1 106 ? 2.596 13.784 -19.470 1.00 67.38 106 THR A CA 1
ATOM 873 C C . THR A 1 106 ? 3.578 12.791 -18.849 1.00 67.38 106 THR A C 1
ATOM 875 O O . THR A 1 106 ? 4.562 12.424 -19.485 1.00 67.38 106 THR A O 1
ATOM 878 N N . GLU A 1 107 ? 3.297 12.337 -17.625 1.00 73.38 107 GLU A N 1
ATOM 879 C CA . GLU A 1 107 ? 4.123 11.396 -16.871 1.00 73.38 107 GLU A CA 1
ATOM 880 C C . GLU A 1 107 ? 3.219 10.444 -16.073 1.00 73.38 107 GLU A C 1
ATOM 882 O O . GLU A 1 107 ? 2.472 10.862 -15.184 1.00 73.38 107 GLU A O 1
ATOM 887 N N . ILE A 1 108 ? 3.252 9.159 -16.430 1.00 83.25 108 ILE A N 1
ATOM 888 C CA . ILE A 1 108 ? 2.533 8.087 -15.734 1.00 83.25 108 ILE A CA 1
ATOM 889 C C . ILE A 1 108 ? 3.585 7.265 -14.996 1.00 83.25 108 ILE A C 1
ATOM 891 O O . ILE A 1 108 ? 4.465 6.682 -15.625 1.00 83.25 108 ILE A O 1
ATOM 895 N N . ILE A 1 109 ? 3.501 7.237 -13.667 1.00 84.19 109 ILE A N 1
ATOM 896 C CA . ILE A 1 109 ? 4.431 6.501 -12.801 1.00 84.19 109 ILE A CA 1
ATOM 897 C C . ILE A 1 109 ? 3.855 5.125 -12.467 1.00 84.19 109 ILE A C 1
ATOM 899 O O . ILE A 1 109 ? 4.578 4.131 -12.470 1.00 84.19 109 ILE A O 1
ATOM 903 N N . TYR A 1 110 ? 2.552 5.064 -12.200 1.00 87.50 110 TYR A N 1
ATOM 904 C CA . TYR A 1 110 ? 1.843 3.850 -11.817 1.00 87.50 110 TYR A CA 1
ATOM 905 C C . TYR A 1 110 ? 0.723 3.546 -12.800 1.00 87.50 110 TYR A C 1
ATOM 907 O O . TYR A 1 110 ? -0.071 4.415 -13.136 1.00 87.50 110 TYR A O 1
ATOM 915 N N . ASP A 1 111 ? 0.624 2.299 -13.223 1.00 85.69 111 ASP A N 1
ATOM 916 C CA . ASP A 1 111 ? -0.488 1.808 -14.027 1.00 85.69 111 ASP A CA 1
ATOM 917 C C . ASP A 1 111 ? -0.703 0.333 -13.687 1.00 85.69 111 ASP A C 1
ATOM 919 O O . ASP A 1 111 ? 0.241 -0.359 -13.297 1.00 85.69 111 ASP A O 1
ATOM 923 N N . GLU A 1 112 ? -1.930 -0.161 -13.834 1.00 80.38 112 GLU A N 1
ATOM 924 C CA . GLU A 1 112 ? -2.241 -1.576 -13.599 1.00 80.38 112 GLU A CA 1
ATOM 925 C C . GLU A 1 112 ? -1.472 -2.509 -14.554 1.00 80.38 112 GLU A C 1
ATOM 927 O O . GLU A 1 112 ? -1.236 -3.673 -14.230 1.00 80.38 112 GLU A O 1
ATOM 932 N N . SER A 1 113 ? -1.052 -2.009 -15.721 1.00 81.25 113 SER A N 1
ATOM 933 C CA . SER A 1 113 ? -0.239 -2.747 -16.693 1.00 81.25 113 SER A CA 1
ATOM 934 C C . SER A 1 113 ? 1.270 -2.671 -16.437 1.00 81.25 113 SER A C 1
ATOM 936 O O . SER A 1 113 ? 2.030 -3.443 -17.033 1.00 81.25 113 SER A O 1
ATOM 938 N N . PHE A 1 114 ? 1.730 -1.776 -15.557 1.00 84.38 114 PHE A N 1
ATOM 939 C CA . PHE A 1 114 ? 3.157 -1.583 -15.314 1.00 84.38 114 PHE A CA 1
ATOM 940 C C . PHE A 1 114 ? 3.722 -2.663 -14.399 1.00 84.38 114 PHE A C 1
ATOM 942 O O . PHE A 1 114 ? 3.162 -3.001 -13.354 1.00 84.38 114 PHE A O 1
ATOM 949 N N . HIS A 1 115 ? 4.880 -3.177 -14.804 1.00 85.75 115 HIS A N 1
ATOM 950 C CA . HIS A 1 115 ? 5.652 -4.152 -14.050 1.00 85.75 115 HIS A CA 1
ATOM 951 C C . HIS A 1 115 ? 6.924 -3.490 -13.536 1.00 85.75 115 HIS A C 1
ATOM 953 O O . HIS A 1 115 ? 7.565 -2.702 -14.232 1.00 85.75 115 HIS A O 1
ATOM 959 N N . PHE A 1 116 ? 7.288 -3.818 -12.304 1.00 86.44 116 PHE A N 1
ATOM 960 C CA . PHE A 1 116 ? 8.444 -3.255 -11.628 1.00 86.44 116 PHE A CA 1
ATOM 961 C C . PHE A 1 116 ? 9.423 -4.363 -11.274 1.00 86.44 116 PHE A C 1
ATOM 963 O O . PHE A 1 116 ? 9.045 -5.489 -10.949 1.00 86.44 116 PHE A O 1
ATOM 970 N N . THR A 1 117 ? 10.707 -4.036 -11.318 1.00 85.88 117 THR A N 1
ATOM 971 C CA . THR A 1 117 ? 11.780 -4.946 -10.919 1.00 85.88 117 THR A CA 1
ATOM 972 C C . THR A 1 117 ? 12.527 -4.356 -9.734 1.00 85.88 117 THR A C 1
ATOM 974 O O . THR A 1 117 ? 12.758 -3.147 -9.681 1.00 85.88 117 THR A O 1
ATOM 977 N N . LYS A 1 118 ? 12.918 -5.198 -8.769 1.00 81.50 118 LYS A N 1
ATOM 978 C CA . LYS A 1 118 ? 13.797 -4.763 -7.676 1.00 81.50 118 LYS A CA 1
ATOM 979 C C . LYS A 1 118 ? 15.126 -4.294 -8.274 1.00 81.50 118 LYS A C 1
ATOM 981 O O . LYS A 1 118 ? 15.803 -5.057 -8.967 1.00 81.50 118 LYS A O 1
ATOM 986 N N . SER A 1 119 ? 15.513 -3.053 -7.989 1.00 72.06 119 SER A N 1
ATOM 987 C CA . SER A 1 119 ? 16.789 -2.493 -8.431 1.00 72.06 119 SER A CA 1
ATOM 988 C C . SER A 1 119 ? 17.940 -3.373 -7.933 1.00 72.06 119 SER A C 1
ATOM 990 O O . SER A 1 119 ? 17.965 -3.834 -6.786 1.00 72.06 119 SER A O 1
ATOM 992 N N . LYS A 1 120 ? 18.951 -3.603 -8.782 1.00 58.88 120 LYS A N 1
ATOM 993 C CA . LYS A 1 120 ? 20.109 -4.467 -8.459 1.00 58.88 120 LYS A CA 1
ATOM 994 C C . LYS A 1 120 ? 20.882 -4.009 -7.216 1.00 58.88 120 LYS A C 1
ATOM 996 O O . LYS A 1 120 ? 21.641 -4.788 -6.644 1.00 58.88 120 LYS A O 1
ATOM 1001 N N . ARG A 1 121 ? 20.696 -2.756 -6.788 1.00 55.16 121 ARG A N 1
ATOM 1002 C CA . ARG A 1 121 ? 21.311 -2.182 -5.582 1.00 55.16 121 ARG A CA 1
ATOM 1003 C C . ARG A 1 121 ? 20.722 -2.728 -4.275 1.00 55.16 121 ARG A C 1
ATOM 1005 O O . ARG A 1 121 ? 21.382 -2.608 -3.245 1.00 55.16 121 ARG A O 1
ATOM 1012 N N . THR A 1 122 ? 19.541 -3.342 -4.307 1.00 52.16 122 THR A N 1
ATOM 1013 C CA . THR A 1 122 ? 18.795 -3.795 -3.116 1.00 52.16 122 THR A CA 1
ATOM 1014 C C . THR A 1 122 ? 18.816 -5.310 -2.896 1.00 52.16 122 THR A C 1
ATOM 1016 O O . THR A 1 122 ? 18.347 -5.786 -1.870 1.00 52.16 122 THR A O 1
ATOM 1019 N N . VAL A 1 123 ? 19.396 -6.086 -3.820 1.00 50.12 123 VAL A N 1
ATOM 1020 C CA . VAL A 1 123 ? 19.318 -7.566 -3.852 1.00 50.12 123 VAL A CA 1
ATOM 1021 C C . VAL A 1 123 ? 19.987 -8.251 -2.645 1.00 50.12 123 VAL A C 1
ATOM 1023 O O . VAL A 1 123 ? 19.779 -9.437 -2.415 1.00 50.12 123 VAL A O 1
ATOM 1026 N N . ASN A 1 124 ? 20.755 -7.524 -1.830 1.00 41.66 124 ASN A N 1
ATOM 1027 C CA . ASN A 1 124 ? 21.490 -8.111 -0.709 1.00 41.66 124 ASN A CA 1
ATOM 1028 C C . ASN A 1 124 ? 20.746 -8.167 0.631 1.00 41.66 124 ASN A C 1
ATOM 1030 O O . ASN A 1 124 ? 21.348 -8.616 1.607 1.00 41.66 124 ASN A O 1
ATOM 1034 N N . SER A 1 125 ? 19.473 -7.772 0.725 1.00 42.47 125 SER A N 1
ATOM 1035 C CA . SER A 1 125 ? 18.795 -7.846 2.020 1.00 42.47 125 SER A CA 1
ATOM 1036 C C . SER A 1 125 ? 17.272 -7.933 1.955 1.00 42.47 125 SER A C 1
ATOM 1038 O O . SER A 1 125 ? 16.552 -6.988 1.645 1.00 42.47 125 SER A O 1
ATOM 1040 N N . MET A 1 126 ? 16.797 -9.112 2.345 1.00 42.66 126 MET A N 1
ATOM 1041 C CA . MET A 1 126 ? 15.405 -9.550 2.467 1.00 42.66 126 MET A CA 1
ATOM 1042 C C . MET A 1 126 ? 14.632 -8.841 3.611 1.00 42.66 126 MET A C 1
ATOM 1044 O O . MET A 1 126 ? 13.953 -9.491 4.396 1.00 42.66 126 MET A O 1
ATOM 1048 N N . GLY A 1 127 ? 14.766 -7.520 3.743 1.00 49.44 127 GLY A N 1
ATOM 1049 C CA . GLY A 1 127 ? 14.110 -6.721 4.791 1.00 49.44 127 GLY A CA 1
ATOM 1050 C C . GLY A 1 127 ? 14.461 -5.224 4.816 1.00 49.44 127 GLY A C 1
ATOM 1051 O O . GLY A 1 127 ? 14.025 -4.514 5.711 1.00 49.44 127 GLY A O 1
ATOM 1052 N N . TYR A 1 128 ? 15.244 -4.721 3.852 1.00 53.91 128 TYR A N 1
ATOM 1053 C CA . TYR A 1 128 ? 15.843 -3.375 3.922 1.00 53.91 128 TYR A CA 1
ATOM 1054 C C . TYR A 1 128 ? 14.988 -2.219 3.403 1.00 53.91 128 TYR A C 1
ATOM 1056 O O . TYR A 1 128 ? 15.397 -1.071 3.585 1.00 53.91 128 TYR A O 1
ATOM 1064 N N . ALA A 1 129 ? 13.870 -2.488 2.719 1.00 60.28 129 ALA A N 1
ATOM 1065 C CA . ALA A 1 129 ? 13.092 -1.429 2.069 1.00 60.28 129 ALA A CA 1
ATOM 1066 C C . ALA A 1 129 ? 12.646 -0.345 3.067 1.00 60.28 129 ALA A C 1
ATOM 1068 O O . ALA A 1 129 ? 12.565 0.832 2.731 1.00 60.28 129 ALA A O 1
ATOM 1069 N N . TRP A 1 130 ? 12.432 -0.748 4.320 1.00 66.25 130 TRP A N 1
ATOM 1070 C CA . TRP A 1 130 ? 12.013 0.136 5.400 1.00 66.25 130 TRP A CA 1
ATOM 1071 C C . TRP A 1 130 ? 13.144 0.489 6.384 1.00 66.25 130 TRP A C 1
ATOM 1073 O O . TRP A 1 130 ? 13.120 1.575 6.955 1.00 66.25 130 TRP A O 1
ATOM 1083 N N . GLU A 1 131 ? 14.183 -0.348 6.520 1.00 59.22 131 GLU A N 1
ATOM 1084 C CA . GLU A 1 131 ? 15.325 -0.118 7.432 1.00 59.22 131 GLU A CA 1
ATOM 1085 C C . GLU A 1 131 ? 16.085 1.182 7.100 1.00 59.22 131 GLU A C 1
ATOM 1087 O O . GLU A 1 131 ? 16.436 1.956 7.988 1.00 59.22 131 GLU A O 1
ATOM 1092 N N . LYS A 1 132 ? 16.261 1.507 5.810 1.00 56.19 132 LYS A N 1
ATOM 1093 C CA . LYS A 1 132 ? 16.887 2.783 5.401 1.00 56.19 132 LYS A CA 1
ATOM 1094 C C . LYS A 1 132 ? 16.010 4.008 5.651 1.00 56.19 132 LYS A C 1
ATOM 1096 O O . LYS A 1 132 ? 16.536 5.112 5.816 1.00 56.19 132 LYS A O 1
ATOM 1101 N N . MET A 1 133 ? 14.690 3.829 5.687 1.00 60.88 133 MET A N 1
ATOM 1102 C CA . MET A 1 133 ? 13.769 4.915 6.015 1.00 60.88 133 MET A CA 1
ATOM 1103 C C . MET A 1 133 ? 13.806 5.255 7.510 1.00 60.88 133 MET A C 1
ATOM 1105 O O . MET A 1 133 ? 13.559 6.408 7.864 1.00 60.88 133 MET A O 1
ATOM 1109 N N . GLU A 1 134 ? 14.166 4.301 8.378 1.00 56.25 134 GLU A N 1
ATOM 1110 C CA . GLU A 1 134 ? 14.406 4.548 9.809 1.00 56.25 134 GLU A CA 1
ATOM 1111 C C . GLU A 1 134 ? 15.670 5.382 10.069 1.00 56.25 134 GLU A C 1
ATOM 1113 O O . GLU A 1 134 ? 15.673 6.211 10.977 1.00 56.25 134 GLU A O 1
ATOM 1118 N N . GLU A 1 135 ? 16.723 5.231 9.258 1.00 52.84 135 GLU A N 1
ATOM 1119 C CA . GLU A 1 135 ? 17.996 5.952 9.442 1.00 52.84 135 GLU A CA 1
ATOM 1120 C C . GLU A 1 135 ? 17.970 7.423 8.976 1.00 52.84 135 GLU A C 1
ATOM 1122 O O . GLU A 1 135 ? 18.889 8.182 9.287 1.00 52.84 135 GLU A O 1
ATOM 1127 N N . SER A 1 136 ? 16.936 7.859 8.246 1.00 41.09 136 SER A N 1
ATOM 1128 C CA . SER A 1 136 ? 16.855 9.218 7.673 1.00 41.09 136 SER A CA 1
ATOM 1129 C C . SER A 1 136 ? 16.152 10.259 8.562 1.00 41.09 136 SER A C 1
ATOM 1131 O O . SER A 1 136 ? 15.691 11.280 8.042 1.00 41.09 136 SER A O 1
ATOM 1133 N N . HIS A 1 137 ? 16.045 10.029 9.877 1.00 38.28 137 HIS A N 1
ATOM 1134 C CA . HIS A 1 137 ? 15.246 10.866 10.785 1.00 38.28 137 HIS A CA 1
ATOM 1135 C C . HIS A 1 137 ? 16.035 11.665 11.831 1.00 38.28 137 HIS A C 1
ATOM 1137 O O . HIS A 1 137 ? 17.090 11.192 12.306 1.00 38.28 137 HIS A O 1
#

Radius of gyration: 15.38 Å; Cα contacts (8 Å, |Δi|>4): 193; chains: 1; bounding box: 36×26×44 Å

InterPro domains:
  IPR003306 WIF domain [PS50814] (82-137)
  IPR041206 HEPN/RES N-terminal domain 1 [PF18870] (27-108)